Protein AF-A0A936C8A3-F1 (afdb_monomer)

Radius of gyration: 24.0 Å; Cα contacts (8 Å, |Δi|>4): 174; chains: 1; bounding box: 65×61×58 Å

Nearest PDB structures (foldseek):
  4fpw-assembly3_A  TM=4.255E-01  e=4.346E+00  Micromonospora echinospora
  7nwt-assembly1_CC  TM=2.726E-01  e=2.789E+00  Mengo virus

Sequence (140 aa):
MTRRTGFTFVEILVAMAVFSVLTAVAVPKYHAMRGKAYTAALKADLAELRIAEEGFWAENHFYTTDPTQLDWRATSDVRITITASDPFAGFDATALHVKLTGTQCTMSVGRVTAAGTPSGDISCGAATGLPPGAGAPITP

pLDDT: mean 81.55, std 15.05, range [36.31, 96.75]

Foldseek 3Di:
DDDDDDDDPVNVVVVVVVVVVVCVPPVVVVVVVVLVVVVVLQVVLVLQVVVQQVVVCVPPQFGDQDCVSTPGDRDPQKDKGKADPGRNQWIKMKIDGNVNAQKIKIATAGPDPQPVDPHPDIDIDGPPVRPPDPDDDDDD

Secondary structure (DSSP, 8-state):
-----PPPHHHHHHHHHHHHHHHHHHHHHHHHHHHHHHHHHHHHHHHHHHHHHHHHHHHHSS--S-GGGSS--PPTTEEEEEE-SSTTTEEEEEEEETTSTTEEEEEEEET--SS-SPTT-EEEEE-----S--------

Structure (mmCIF, N/CA/C/O backbone):
data_AF-A0A936C8A3-F1
#
_entry.id   AF-A0A936C8A3-F1
#
loop_
_atom_site.group_PDB
_atom_site.id
_atom_site.type_symbol
_atom_site.label_atom_id
_atom_site.label_alt_id
_atom_site.label_comp_id
_atom_site.label_asym_id
_atom_site.label_entity_id
_atom_site.label_seq_id
_atom_site.pdbx_PDB_ins_code
_atom_site.Cartn_x
_atom_site.Cartn_y
_atom_site.Cartn_z
_atom_site.occupancy
_atom_site.B_iso_or_equiv
_atom_site.auth_seq_id
_atom_site.auth_comp_id
_atom_site.auth_asym_id
_atom_site.auth_atom_id
_atom_site.pdbx_PDB_model_num
ATOM 1 N N . MET A 1 1 ? -41.451 -35.306 26.882 1.00 53.22 1 MET A N 1
ATOM 2 C CA . MET A 1 1 ? -41.513 -33.827 26.864 1.00 53.22 1 MET A CA 1
ATOM 3 C C . MET A 1 1 ? -40.184 -33.279 27.354 1.00 53.22 1 MET A C 1
ATOM 5 O O . MET A 1 1 ? -39.916 -33.309 28.547 1.00 53.22 1 MET A O 1
ATOM 9 N N . THR A 1 2 ? -39.312 -32.855 26.446 1.00 60.16 2 THR A N 1
ATOM 10 C CA . THR A 1 2 ? -38.034 -32.220 26.787 1.00 60.16 2 THR A CA 1
ATOM 11 C C . THR A 1 2 ? -38.299 -30.786 27.249 1.00 60.16 2 THR A C 1
ATOM 13 O O . THR A 1 2 ? -38.798 -29.961 26.484 1.00 60.16 2 THR A O 1
ATOM 16 N N . ARG A 1 3 ? -38.022 -30.487 28.526 1.00 63.47 3 ARG A N 1
ATOM 17 C CA . ARG A 1 3 ? -38.076 -29.116 29.053 1.00 63.47 3 ARG A CA 1
ATOM 18 C C . ARG A 1 3 ? -37.009 -28.288 28.337 1.00 63.47 3 ARG A C 1
ATOM 20 O O . ARG A 1 3 ? -35.827 -28.602 28.435 1.00 63.47 3 ARG A O 1
ATOM 27 N N . ARG A 1 4 ? -37.423 -27.239 27.625 1.00 69.94 4 ARG A N 1
ATOM 28 C CA . ARG A 1 4 ? -36.506 -26.209 27.126 1.00 69.94 4 ARG A CA 1
ATOM 29 C C . ARG A 1 4 ? -36.119 -25.324 28.307 1.00 69.94 4 ARG A C 1
ATOM 31 O O . ARG A 1 4 ? -36.959 -24.597 28.828 1.00 69.94 4 ARG A O 1
ATOM 38 N N . THR A 1 5 ? -34.876 -25.420 28.754 1.00 75.56 5 THR A N 1
ATOM 39 C CA . THR A 1 5 ? -34.282 -24.473 29.701 1.00 75.56 5 THR A CA 1
ATOM 40 C C . THR A 1 5 ? -33.949 -23.189 28.944 1.00 75.56 5 THR A C 1
ATOM 42 O O . THR A 1 5 ? -33.166 -23.218 27.997 1.00 75.56 5 THR A O 1
ATOM 45 N N . GLY A 1 6 ? -34.607 -22.087 29.304 1.00 76.38 6 GLY A N 1
ATOM 46 C CA . GLY A 1 6 ? -34.339 -20.761 28.745 1.00 76.38 6 GLY A CA 1
ATOM 47 C C . GLY A 1 6 ? -33.174 -20.075 29.459 1.00 76.38 6 GLY A C 1
ATOM 48 O O . GLY A 1 6 ? -32.965 -20.293 30.649 1.00 76.38 6 GLY A O 1
ATOM 49 N N . PHE A 1 7 ? -32.434 -19.252 28.720 1.00 79.75 7 PHE A N 1
ATOM 50 C CA . PHE A 1 7 ? -31.362 -18.400 29.239 1.00 79.75 7 PHE A CA 1
ATOM 51 C C . PHE A 1 7 ? -31.958 -17.275 30.097 1.00 79.75 7 PHE A C 1
ATOM 53 O O . PHE A 1 7 ? -32.992 -16.708 29.731 1.00 79.75 7 PHE A O 1
ATOM 60 N N . THR A 1 8 ? -31.341 -16.941 31.232 1.00 89.62 8 THR A N 1
ATOM 61 C CA . THR A 1 8 ? -31.858 -15.869 32.098 1.00 89.62 8 THR A CA 1
ATOM 62 C C . THR A 1 8 ? -31.420 -14.487 31.595 1.00 89.62 8 THR A C 1
ATOM 64 O O . THR A 1 8 ? -30.350 -14.333 31.006 1.00 89.62 8 THR A O 1
ATOM 67 N N . PHE A 1 9 ? -32.232 -13.447 31.834 1.00 88.38 9 PHE A N 1
ATOM 68 C CA . PHE A 1 9 ? -31.891 -12.069 31.437 1.00 88.38 9 PHE A CA 1
ATOM 69 C C . PHE A 1 9 ? -30.580 -11.580 32.065 1.00 88.38 9 PHE A C 1
ATOM 71 O O . PHE A 1 9 ? -29.811 -10.871 31.421 1.00 88.38 9 PHE A O 1
ATOM 78 N N . VAL A 1 10 ? -30.308 -11.987 33.306 1.00 92.69 10 VAL A N 1
ATOM 79 C CA . VAL A 1 10 ? -29.090 -11.610 34.040 1.00 92.69 10 VAL A CA 1
ATOM 80 C C . VAL A 1 10 ? -27.838 -12.183 33.371 1.00 92.69 10 VAL A C 1
ATOM 82 O O . VAL A 1 10 ? -26.794 -11.541 33.333 1.00 92.69 10 VAL A O 1
ATOM 85 N N . GLU A 1 11 ? -27.954 -13.366 32.783 1.00 91.50 11 GLU A N 1
ATOM 86 C CA . GLU A 1 11 ? -26.852 -14.084 32.144 1.00 91.50 11 GLU A CA 1
ATOM 87 C C . GLU A 1 11 ? -26.459 -13.435 30.813 1.00 91.50 11 GLU A C 1
ATOM 89 O O . GLU A 1 11 ? -25.274 -13.276 30.522 1.00 91.50 11 GLU A O 1
ATOM 94 N N . ILE A 1 12 ? -27.442 -12.934 30.059 1.00 92.75 12 ILE A N 1
ATOM 95 C CA . ILE A 1 12 ? -27.181 -12.093 28.883 1.00 92.75 12 ILE A CA 1
ATOM 96 C C . ILE A 1 12 ? -26.622 -10.722 29.293 1.00 92.75 12 ILE A C 1
ATOM 98 O O . ILE A 1 12 ? -25.721 -10.211 28.629 1.00 92.75 12 ILE A O 1
ATOM 102 N N . LEU A 1 13 ? -27.096 -10.141 30.401 1.00 92.69 13 LEU A N 1
ATOM 103 C CA . LEU A 1 13 ? -26.646 -8.829 30.881 1.00 92.69 13 LEU A CA 1
ATOM 104 C C . LEU A 1 13 ? -25.157 -8.836 31.250 1.00 92.69 13 LEU A C 1
ATOM 106 O O . LEU A 1 13 ? -24.402 -7.984 30.781 1.00 92.69 13 LEU A O 1
ATOM 110 N N . VAL A 1 14 ? -24.715 -9.815 32.044 1.00 94.44 14 VAL A N 1
ATOM 111 C CA . VAL A 1 14 ? -23.300 -9.929 32.431 1.00 94.44 14 VAL A CA 1
ATOM 112 C C . VAL A 1 14 ? -22.428 -10.272 31.220 1.00 94.44 14 VAL A C 1
ATOM 114 O O . VAL A 1 14 ? -21.351 -9.697 31.061 1.00 94.44 14 VAL A O 1
ATOM 117 N N . ALA A 1 15 ? -22.898 -11.138 30.316 1.00 95.06 15 ALA A N 1
ATOM 118 C CA . ALA A 1 15 ? -22.161 -11.468 29.098 1.00 95.06 15 ALA A CA 1
ATOM 119 C C . ALA A 1 15 ? -21.931 -10.237 28.201 1.00 95.06 15 ALA A C 1
ATOM 121 O O . ALA A 1 15 ? -20.812 -10.011 27.734 1.00 95.06 15 ALA A O 1
ATO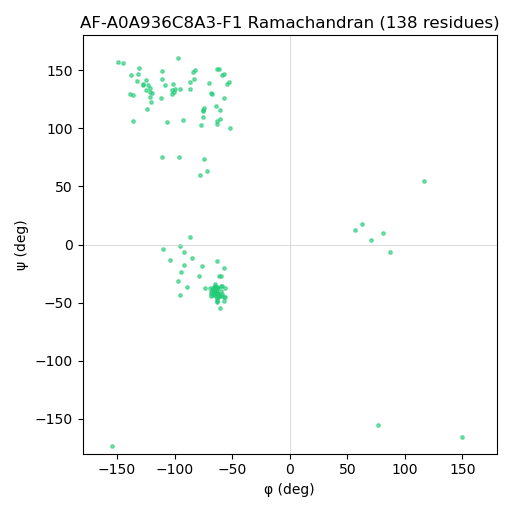M 122 N N . MET A 1 16 ? -22.959 -9.406 27.998 1.00 93.56 16 MET A N 1
ATOM 123 C CA . MET A 1 16 ? -22.839 -8.173 27.212 1.00 93.56 16 MET A CA 1
ATOM 124 C C . MET A 1 16 ? -21.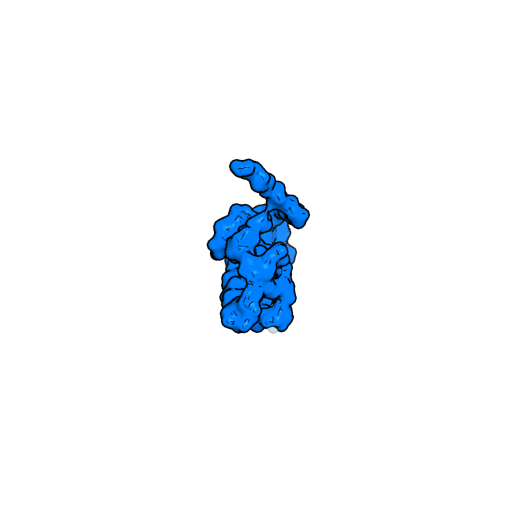935 -7.140 27.887 1.00 93.56 16 MET A C 1
ATOM 126 O O . MET A 1 16 ? -21.146 -6.487 27.200 1.00 93.56 16 MET A O 1
ATOM 130 N N . ALA A 1 17 ? -21.994 -7.030 29.219 1.00 95.31 17 ALA A N 1
ATOM 131 C CA . ALA A 1 17 ? -21.100 -6.160 29.976 1.00 95.31 17 ALA A CA 1
ATOM 132 C C . ALA A 1 17 ? -19.629 -6.510 29.701 1.00 95.31 17 ALA A C 1
ATOM 134 O O . ALA A 1 17 ? -18.848 -5.634 29.330 1.00 95.31 17 ALA A O 1
ATOM 135 N N . VAL A 1 18 ? -19.262 -7.794 29.769 1.00 96.19 18 VAL A N 1
ATOM 136 C CA . VAL A 1 18 ? -17.887 -8.241 29.487 1.00 96.19 18 VAL A CA 1
ATOM 137 C C . VAL A 1 18 ? -17.522 -8.075 28.004 1.00 96.19 18 VAL A C 1
ATOM 139 O O . VAL A 1 18 ? -16.447 -7.558 27.693 1.00 96.19 18 VAL A O 1
ATOM 142 N N . PHE A 1 19 ? -18.410 -8.446 27.073 1.00 96.44 19 PHE A N 1
ATOM 143 C CA . PHE A 1 19 ? -18.157 -8.317 25.631 1.00 96.44 19 PHE A CA 1
ATOM 144 C C . PHE A 1 19 ? -17.904 -6.862 25.205 1.00 96.44 19 PHE A C 1
ATOM 146 O O . PHE A 1 19 ? -17.052 -6.605 24.349 1.00 96.44 19 PHE A O 1
ATOM 153 N N . SER A 1 20 ? -18.593 -5.902 25.831 1.00 96.62 20 SER A N 1
ATOM 154 C CA . SER A 1 20 ? -18.424 -4.477 25.532 1.00 96.62 20 SER A CA 1
ATOM 155 C C . SER A 1 20 ? -17.008 -3.975 25.840 1.00 96.62 20 SER A C 1
ATOM 157 O O . SER A 1 20 ? -16.399 -3.297 25.011 1.00 96.62 20 SER A O 1
ATOM 159 N N . VAL A 1 21 ? -16.439 -4.384 26.979 1.00 96.31 21 VAL A N 1
ATOM 160 C CA . VAL A 1 21 ? -15.097 -3.969 27.410 1.00 96.31 21 VAL A CA 1
ATOM 161 C C . VAL A 1 21 ? -14.025 -4.572 26.502 1.00 96.31 21 VAL A C 1
ATOM 163 O O . VAL A 1 21 ? -13.092 -3.879 26.096 1.00 96.31 21 VAL A O 1
ATOM 166 N N . LEU A 1 22 ? -14.180 -5.844 26.118 1.00 96.06 22 LEU A N 1
ATOM 167 C CA . LEU A 1 22 ? -13.263 -6.506 25.186 1.00 96.06 22 LEU A CA 1
ATOM 168 C C . LEU A 1 22 ? -13.288 -5.842 23.805 1.00 96.06 22 LEU A C 1
ATOM 170 O O . LEU A 1 22 ? -12.238 -5.556 23.225 1.00 96.06 22 LEU A O 1
ATOM 174 N N . THR A 1 23 ? -14.487 -5.560 23.293 1.00 96.75 23 THR A N 1
ATOM 175 C CA . THR A 1 23 ? -14.667 -4.964 21.964 1.00 96.75 23 THR A CA 1
ATOM 176 C C . THR A 1 23 ? -14.090 -3.550 21.899 1.00 96.75 23 THR A C 1
ATOM 178 O O . THR A 1 23 ? -13.460 -3.201 20.898 1.00 96.75 23 THR A O 1
ATOM 181 N N . ALA A 1 24 ? -14.219 -2.768 22.977 1.00 95.50 24 ALA A N 1
ATOM 182 C CA . ALA A 1 24 ? -13.688 -1.408 23.057 1.00 95.50 24 ALA A CA 1
ATOM 183 C C . ALA A 1 24 ? -12.174 -1.333 22.780 1.00 95.50 24 ALA A C 1
ATOM 185 O O . ALA A 1 24 ? -11.716 -0.408 22.113 1.00 95.50 24 ALA A O 1
ATOM 186 N N . VAL A 1 25 ? -11.394 -2.322 23.231 1.00 94.06 25 VAL A N 1
ATOM 187 C CA . VAL A 1 25 ? -9.938 -2.371 22.994 1.00 94.06 25 VAL A CA 1
ATOM 188 C C . VAL A 1 25 ? -9.594 -3.106 21.694 1.00 94.06 25 VAL A C 1
ATOM 190 O O . VAL A 1 25 ? -8.657 -2.729 20.984 1.00 94.06 25 VAL A O 1
ATOM 193 N N . ALA A 1 26 ? -10.340 -4.159 21.358 1.00 93.81 26 ALA A N 1
ATOM 194 C CA . ALA A 1 26 ? -10.028 -5.019 20.221 1.00 93.81 26 ALA A CA 1
ATOM 195 C C . ALA A 1 26 ? -10.219 -4.320 18.864 1.00 93.81 26 ALA A C 1
ATOM 197 O O . ALA A 1 26 ? -9.367 -4.447 17.983 1.00 93.81 26 ALA A O 1
ATOM 198 N N . VAL A 1 27 ? -11.304 -3.558 18.699 1.00 92.56 27 VAL A N 1
ATOM 199 C CA . VAL A 1 27 ? -11.658 -2.901 17.429 1.00 92.56 27 VAL A CA 1
ATOM 200 C C . VAL A 1 27 ? -10.593 -1.902 16.953 1.00 92.56 27 VAL A C 1
ATOM 202 O O . VAL A 1 27 ? -10.087 -2.082 15.839 1.00 92.56 27 VAL A O 1
ATOM 205 N N . PRO A 1 28 ? -10.166 -0.892 17.741 1.00 91.06 28 PRO A N 1
ATOM 206 C CA . PRO A 1 28 ? -9.164 0.069 17.271 1.00 91.06 28 PRO A CA 1
ATOM 207 C C . PRO A 1 28 ? -7.824 -0.607 16.946 1.00 91.06 28 PRO A C 1
ATOM 209 O O . PRO A 1 28 ? -7.189 -0.282 15.939 1.00 91.06 28 PRO A O 1
ATOM 212 N N . LYS A 1 29 ? -7.421 -1.613 17.738 1.00 90.81 29 LYS A N 1
ATOM 213 C CA . LYS A 1 29 ? -6.203 -2.395 17.482 1.00 90.81 29 LYS A CA 1
ATOM 214 C C . LYS A 1 29 ? -6.294 -3.165 16.163 1.00 90.81 29 LYS A C 1
ATOM 216 O O . LYS A 1 29 ? -5.333 -3.178 15.395 1.00 90.81 29 LYS A O 1
ATOM 221 N N . TYR A 1 30 ? -7.439 -3.783 15.880 1.00 90.69 30 TYR A N 1
ATOM 222 C CA . TYR A 1 30 ? -7.671 -4.509 14.634 1.00 90.69 30 TYR A CA 1
ATOM 223 C C . TYR A 1 30 ? -7.595 -3.590 13.406 1.00 90.69 30 TYR A C 1
ATOM 225 O O . TYR A 1 30 ? -6.931 -3.938 12.428 1.00 90.69 30 TYR A O 1
ATOM 233 N N . HIS A 1 31 ? -8.180 -2.389 13.468 1.00 88.44 31 HIS A N 1
ATOM 234 C CA . HIS A 1 31 ? -8.086 -1.413 12.377 1.00 88.44 31 HIS A CA 1
ATOM 235 C C . HIS A 1 31 ? -6.641 -0.979 12.096 1.00 88.44 31 HIS A C 1
ATOM 237 O O . HIS A 1 31 ? -6.219 -0.979 10.938 1.00 88.44 31 HIS A O 1
ATOM 243 N N . ALA A 1 32 ? -5.854 -0.688 13.136 1.00 87.38 32 ALA A N 1
ATOM 244 C CA . ALA A 1 32 ? -4.449 -0.318 12.975 1.00 87.38 32 ALA A CA 1
ATOM 245 C C . ALA A 1 32 ? -3.599 -1.462 12.388 1.00 87.38 32 ALA A C 1
ATOM 247 O O . ALA A 1 32 ? -2.752 -1.225 11.526 1.00 87.38 32 ALA A O 1
ATOM 248 N N . MET A 1 33 ? -3.834 -2.710 12.816 1.00 90.19 33 MET A N 1
ATOM 249 C CA . MET A 1 33 ? -3.135 -3.879 12.263 1.00 90.19 33 MET A CA 1
ATOM 250 C C . MET A 1 33 ? -3.463 -4.093 10.784 1.00 90.19 33 MET A C 1
ATOM 252 O O . MET A 1 33 ? -2.554 -4.335 9.993 1.00 90.19 33 MET A O 1
ATOM 256 N N . ARG A 1 34 ? -4.733 -3.938 10.383 1.00 90.12 34 ARG A N 1
ATOM 257 C CA . ARG A 1 34 ? -5.117 -4.021 8.965 1.00 90.12 34 ARG A CA 1
ATOM 258 C C . ARG A 1 34 ? -4.478 -2.927 8.124 1.00 90.12 34 ARG A C 1
ATOM 260 O O . ARG A 1 34 ? -4.003 -3.225 7.037 1.00 90.12 34 ARG A O 1
ATOM 267 N N . GLY A 1 35 ? -4.419 -1.695 8.631 1.00 88.94 35 GLY A N 1
ATOM 268 C CA . GLY A 1 35 ? -3.742 -0.598 7.938 1.00 88.94 35 GLY A CA 1
ATOM 269 C C . GLY A 1 35 ? -2.278 -0.924 7.631 1.00 88.94 35 GLY A C 1
ATOM 270 O O . GLY A 1 35 ? -1.840 -0.768 6.496 1.00 88.94 35 GLY A O 1
ATOM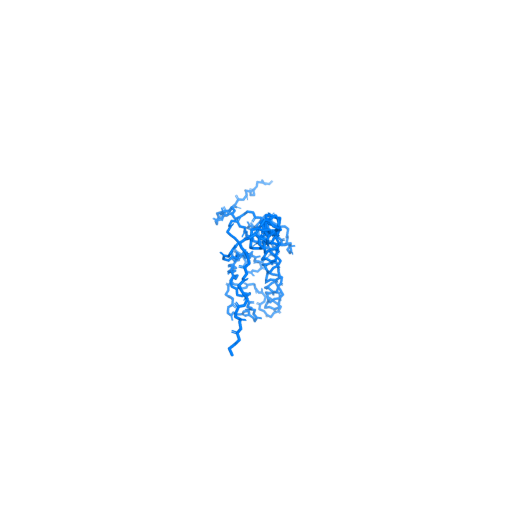 271 N N . LYS A 1 36 ? -1.551 -1.472 8.615 1.00 88.62 36 LYS A N 1
ATOM 272 C CA . LYS A 1 36 ? -0.159 -1.925 8.441 1.00 88.62 36 LYS A CA 1
ATOM 273 C C . LYS A 1 36 ? -0.024 -3.107 7.476 1.00 88.62 36 LYS A C 1
ATOM 275 O O . LYS A 1 36 ? 0.949 -3.177 6.737 1.00 88.62 36 LYS A O 1
ATOM 280 N N . ALA A 1 37 ? -0.982 -4.032 7.477 1.00 90.06 37 ALA A N 1
ATOM 281 C CA . ALA A 1 37 ? -0.988 -5.145 6.530 1.00 90.06 37 ALA A CA 1
ATOM 282 C C . ALA A 1 37 ? -1.177 -4.652 5.087 1.00 90.06 37 ALA A C 1
ATOM 284 O O . ALA A 1 37 ? -0.486 -5.118 4.188 1.00 90.06 37 ALA A O 1
ATOM 285 N N . TYR A 1 38 ? -2.051 -3.664 4.870 1.00 90.69 38 TYR A N 1
ATOM 286 C CA . TYR A 1 38 ? -2.230 -3.061 3.550 1.00 90.69 38 TYR A CA 1
ATOM 287 C C . TYR A 1 38 ? -0.982 -2.312 3.084 1.00 90.69 38 TYR A C 1
ATOM 289 O O . TYR A 1 38 ? -0.583 -2.482 1.939 1.00 90.69 38 TYR A O 1
ATOM 297 N N . THR A 1 39 ? -0.322 -1.531 3.947 1.00 89.69 39 THR A N 1
ATOM 298 C CA . THR A 1 39 ? 0.934 -0.870 3.552 1.00 89.69 39 THR A CA 1
ATOM 299 C C . THR A 1 39 ? 2.049 -1.870 3.266 1.00 89.69 39 THR A C 1
ATOM 301 O O . THR A 1 39 ? 2.829 -1.650 2.346 1.00 89.69 39 THR A O 1
ATOM 304 N N . ALA A 1 40 ? 2.116 -2.984 3.999 1.00 90.31 40 ALA A N 1
ATOM 305 C CA . ALA A 1 40 ? 3.053 -4.064 3.702 1.00 90.31 40 ALA A CA 1
ATOM 306 C C . ALA A 1 40 ? 2.770 -4.717 2.339 1.00 90.31 40 ALA A C 1
ATOM 308 O O . ALA A 1 40 ? 3.711 -4.939 1.584 1.00 90.31 40 ALA A O 1
ATOM 309 N N . ALA A 1 41 ? 1.498 -4.952 1.999 1.00 90.88 41 ALA A N 1
ATOM 310 C CA . ALA A 1 41 ? 1.108 -5.471 0.686 1.00 90.88 41 ALA A CA 1
ATOM 311 C C . ALA A 1 41 ? 1.507 -4.512 -0.448 1.00 90.88 41 ALA A C 1
ATOM 313 O O . ALA A 1 41 ? 2.108 -4.943 -1.422 1.00 90.88 41 ALA A O 1
ATOM 314 N N . LEU A 1 42 ? 1.278 -3.202 -0.281 1.00 90.31 42 LEU A N 1
A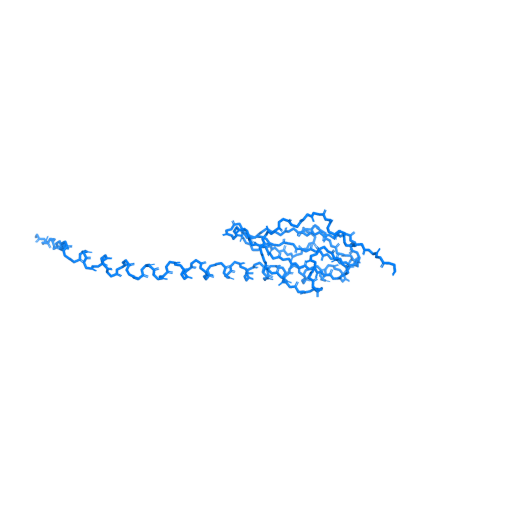TOM 315 C CA . LEU A 1 42 ? 1.715 -2.195 -1.256 1.00 90.31 42 LEU A CA 1
ATOM 316 C C . LEU A 1 42 ? 3.234 -2.210 -1.467 1.00 90.31 42 LEU A C 1
ATOM 318 O O . LEU A 1 42 ? 3.700 -2.120 -2.597 1.00 90.31 42 LEU A O 1
ATOM 322 N N . LYS A 1 43 ? 4.012 -2.327 -0.384 1.00 90.50 43 LYS A N 1
ATOM 323 C CA . LYS A 1 43 ? 5.476 -2.416 -0.475 1.00 90.50 43 LYS A CA 1
ATOM 324 C C . LYS A 1 43 ? 5.936 -3.691 -1.176 1.00 90.50 43 LYS A C 1
ATOM 326 O O . LYS A 1 43 ? 6.877 -3.625 -1.956 1.00 90.50 43 LYS A O 1
ATOM 331 N N . ALA A 1 44 ? 5.295 -4.822 -0.889 1.00 91.94 44 ALA A N 1
ATOM 332 C CA . ALA A 1 44 ? 5.608 -6.089 -1.537 1.00 91.94 44 ALA A CA 1
ATOM 333 C C . ALA A 1 44 ? 5.319 -6.018 -3.042 1.00 91.94 44 ALA A C 1
ATOM 335 O O . ALA A 1 44 ? 6.205 -6.303 -3.836 1.00 91.94 44 ALA A O 1
ATOM 336 N N . ASP A 1 45 ? 4.140 -5.528 -3.432 1.00 92.25 45 ASP A N 1
ATOM 337 C CA . ASP A 1 45 ? 3.765 -5.397 -4.843 1.00 92.25 45 ASP A CA 1
ATOM 338 C C . ASP A 1 45 ? 4.727 -4.475 -5.616 1.00 92.25 45 ASP A C 1
ATOM 340 O O . ASP A 1 45 ? 5.102 -4.789 -6.743 1.00 92.25 45 ASP A O 1
ATOM 344 N N . LEU A 1 46 ? 5.161 -3.364 -5.007 1.00 90.44 46 LEU A N 1
ATOM 345 C CA . LEU A 1 46 ? 6.159 -2.458 -5.588 1.00 90.44 46 LEU A CA 1
ATOM 346 C C . LEU A 1 46 ? 7.552 -3.103 -5.702 1.00 90.44 46 LEU A C 1
ATOM 348 O O . LEU A 1 46 ? 8.252 -2.887 -6.689 1.00 90.44 46 LEU A O 1
ATOM 352 N N . ALA A 1 47 ? 7.963 -3.911 -4.722 1.00 91.06 47 ALA A N 1
ATOM 353 C CA . ALA A 1 47 ? 9.228 -4.640 -4.792 1.00 91.06 47 ALA A CA 1
ATOM 354 C C . ALA A 1 47 ? 9.218 -5.692 -5.913 1.00 91.06 47 ALA A C 1
ATOM 356 O O . ALA A 1 47 ? 10.187 -5.794 -6.660 1.00 91.06 47 ALA A O 1
ATOM 357 N N . GLU A 1 48 ? 8.114 -6.421 -6.075 1.00 92.69 48 GLU A N 1
ATOM 358 C CA . GLU A 1 48 ? 7.941 -7.372 -7.178 1.00 92.69 48 GLU A CA 1
ATOM 359 C C . GLU A 1 48 ? 7.897 -6.658 -8.536 1.00 92.69 48 GLU A C 1
ATOM 361 O O . GLU A 1 48 ? 8.524 -7.110 -9.492 1.00 92.69 48 GLU A O 1
ATOM 366 N N . LEU A 1 49 ? 7.227 -5.500 -8.616 1.00 91.62 49 LEU A N 1
ATOM 367 C CA . LEU A 1 49 ? 7.223 -4.682 -9.830 1.00 91.62 49 LEU A CA 1
ATOM 368 C C . LEU A 1 49 ? 8.648 -4.275 -10.215 1.00 91.62 49 LEU A C 1
ATOM 370 O O . LEU A 1 49 ? 9.021 -4.364 -11.379 1.00 91.62 49 LEU A O 1
ATOM 374 N N . ARG A 1 50 ? 9.456 -3.854 -9.237 1.00 89.62 50 ARG A N 1
ATOM 375 C CA . ARG A 1 50 ? 10.859 -3.503 -9.467 1.00 89.62 50 ARG A CA 1
ATOM 376 C C . ARG A 1 50 ? 11.642 -4.658 -10.081 1.00 89.62 50 ARG A C 1
ATOM 378 O O . ARG A 1 50 ? 12.397 -4.430 -11.017 1.00 89.62 50 ARG A O 1
ATOM 385 N N . ILE A 1 51 ? 11.471 -5.869 -9.558 1.00 92.19 51 ILE A N 1
ATOM 386 C CA . ILE A 1 51 ? 12.157 -7.058 -10.074 1.00 92.19 51 ILE A CA 1
ATOM 387 C C . ILE A 1 51 ? 11.723 -7.334 -11.519 1.00 92.19 51 ILE A C 1
ATOM 389 O O . ILE A 1 51 ? 12.570 -7.612 -12.367 1.00 92.19 51 ILE A O 1
ATOM 393 N N . ALA A 1 52 ? 10.428 -7.212 -11.815 1.00 92.19 52 ALA A N 1
ATOM 394 C CA . ALA A 1 52 ? 9.910 -7.393 -13.168 1.00 92.19 52 ALA A CA 1
ATOM 395 C C . ALA A 1 52 ? 10.459 -6.341 -14.150 1.00 92.19 52 ALA A C 1
ATOM 397 O O . ALA A 1 52 ? 10.875 -6.691 -15.251 1.00 92.19 52 ALA A O 1
ATOM 398 N N . GLU A 1 53 ? 10.519 -5.073 -13.738 1.00 90.69 53 GLU A N 1
ATOM 399 C CA . GLU A 1 53 ? 11.084 -3.970 -14.527 1.00 90.69 53 GLU A CA 1
ATOM 400 C C . GLU A 1 53 ? 12.590 -4.133 -14.758 1.00 90.69 53 GLU A C 1
ATOM 402 O O . GLU A 1 53 ? 13.069 -3.954 -15.874 1.00 90.69 53 GLU A O 1
ATOM 407 N N . GLU A 1 54 ? 13.351 -4.527 -13.733 1.00 90.25 54 GLU A N 1
ATOM 408 C CA . GLU A 1 54 ? 14.784 -4.818 -13.872 1.00 90.25 54 GLU A CA 1
ATOM 409 C C . GLU A 1 54 ? 15.024 -6.014 -14.814 1.00 90.25 54 GLU A C 1
ATOM 411 O O . GLU A 1 54 ? 15.953 -5.983 -15.625 1.00 90.25 54 GLU A O 1
ATOM 416 N N . GLY A 1 55 ? 14.160 -7.036 -14.768 1.00 91.56 55 GLY A N 1
ATOM 417 C CA . GLY A 1 55 ? 14.175 -8.155 -15.713 1.00 91.56 55 GLY A CA 1
ATOM 418 C C . GLY A 1 55 ? 13.888 -7.716 -17.151 1.00 91.56 55 GLY A C 1
ATOM 419 O O . GLY A 1 55 ? 14.639 -8.056 -18.063 1.00 91.56 55 GLY A O 1
ATOM 420 N N . PHE A 1 56 ? 12.856 -6.894 -17.355 1.00 91.75 56 PHE A N 1
ATOM 421 C CA . PHE A 1 56 ? 12.512 -6.355 -18.671 1.00 91.75 56 PHE A CA 1
ATOM 422 C C . PHE A 1 56 ? 13.623 -5.458 -19.236 1.00 91.75 56 PHE A C 1
ATOM 424 O O . PHE A 1 56 ? 13.958 -5.550 -20.423 1.00 91.75 56 PHE A O 1
ATOM 431 N N . TRP A 1 57 ? 14.234 -4.626 -18.388 1.00 91.25 57 TRP A N 1
ATOM 432 C CA . TRP A 1 57 ? 15.340 -3.753 -18.770 1.00 91.25 57 TRP A CA 1
ATOM 433 C C . TRP A 1 57 ? 16.576 -4.546 -19.213 1.00 91.25 57 TRP A C 1
ATOM 435 O O . TRP A 1 57 ? 17.240 -4.142 -20.166 1.00 91.25 57 TRP A O 1
ATOM 445 N N . ALA A 1 58 ? 16.865 -5.694 -18.587 1.00 91.56 58 ALA A N 1
ATOM 446 C CA . ALA A 1 58 ? 17.991 -6.548 -18.973 1.00 91.56 58 ALA A CA 1
ATOM 447 C C . ALA A 1 58 ? 17.887 -7.075 -20.418 1.00 91.56 58 ALA A C 1
ATOM 449 O O . ALA A 1 58 ? 18.907 -7.341 -21.055 1.00 91.56 58 ALA A O 1
ATOM 450 N N . GLU A 1 59 ? 16.670 -7.199 -20.947 1.00 92.88 59 GLU A N 1
ATOM 451 C CA . GLU A 1 59 ? 16.416 -7.667 -22.310 1.00 92.88 59 GLU A CA 1
ATOM 452 C C . GLU A 1 59 ? 16.255 -6.501 -23.298 1.00 92.88 59 GLU A C 1
ATOM 454 O O . GLU A 1 59 ? 16.830 -6.508 -24.389 1.00 92.88 59 GLU A O 1
ATOM 459 N N . ASN A 1 60 ? 15.507 -5.466 -22.910 1.00 90.94 60 ASN A N 1
ATOM 460 C CA . ASN A 1 60 ? 15.037 -4.419 -23.820 1.00 90.94 60 ASN A CA 1
ATOM 461 C C . ASN A 1 60 ? 15.808 -3.097 -23.697 1.00 90.94 60 ASN A C 1
ATOM 463 O O . ASN A 1 60 ? 15.724 -2.261 -24.593 1.00 90.94 60 ASN A O 1
ATOM 467 N N . HIS A 1 61 ? 16.605 -2.923 -22.638 1.00 89.62 61 HIS A N 1
ATOM 468 C CA . HIS A 1 61 ? 17.403 -1.726 -22.339 1.00 89.62 61 HIS A CA 1
ATOM 469 C C . HIS A 1 61 ? 16.586 -0.442 -22.093 1.00 89.62 61 HIS A C 1
ATOM 471 O O . HIS A 1 61 ? 17.140 0.657 -22.128 1.00 89.62 61 HIS A O 1
ATOM 477 N N . PHE A 1 62 ? 15.287 -0.560 -21.815 1.00 88.69 62 PHE A N 1
ATOM 478 C CA . PHE A 1 62 ? 14.421 0.533 -21.367 1.00 88.69 62 PHE A CA 1
ATOM 479 C C . PHE A 1 62 ? 13.385 0.011 -20.363 1.00 88.69 62 PHE A C 1
ATOM 481 O O . PHE A 1 62 ? 13.073 -1.177 -20.361 1.00 88.69 62 PHE A O 1
ATOM 488 N N . TYR A 1 63 ? 12.871 0.896 -19.514 1.00 88.25 63 TYR A N 1
ATOM 489 C CA . TYR A 1 63 ? 11.763 0.643 -18.594 1.00 88.25 63 TYR A CA 1
ATOM 490 C C . TYR A 1 63 ? 10.434 0.895 -19.292 1.00 88.25 63 TYR A C 1
ATOM 492 O O . TYR A 1 63 ? 10.297 1.865 -20.047 1.00 88.25 63 TYR A O 1
ATOM 500 N N . THR A 1 64 ? 9.451 0.039 -19.041 1.00 88.44 64 THR A N 1
ATOM 501 C CA . THR A 1 64 ? 8.124 0.192 -19.639 1.00 88.44 64 THR A CA 1
ATOM 502 C C . THR A 1 64 ? 7.170 0.900 -18.678 1.00 88.44 64 THR A C 1
ATOM 504 O O . THR A 1 64 ? 7.407 1.023 -17.485 1.00 88.44 64 THR A O 1
ATOM 507 N N . THR A 1 65 ? 6.088 1.451 -19.215 1.00 87.50 65 THR A N 1
ATOM 508 C CA . THR A 1 65 ? 4.947 1.925 -18.418 1.00 87.50 65 THR A CA 1
ATOM 509 C C . THR A 1 65 ? 3.719 1.047 -18.625 1.00 87.50 65 THR A C 1
ATOM 511 O O . THR A 1 65 ? 2.696 1.259 -17.972 1.00 87.50 65 THR A O 1
ATOM 514 N N . ASP A 1 66 ? 3.813 0.062 -19.524 1.00 86.69 66 ASP A N 1
ATOM 515 C CA . ASP A 1 66 ? 2.744 -0.874 -19.820 1.00 86.69 66 ASP A CA 1
ATOM 516 C C . ASP A 1 66 ? 2.894 -2.137 -18.954 1.00 86.69 66 ASP A C 1
ATOM 518 O O . ASP A 1 66 ? 3.751 -2.981 -19.234 1.00 86.69 66 ASP A O 1
ATOM 522 N N . PRO A 1 67 ? 2.036 -2.322 -17.932 1.00 82.50 67 PRO A N 1
ATOM 523 C CA . PRO A 1 67 ? 2.092 -3.486 -17.055 1.00 82.50 67 PRO A CA 1
ATOM 524 C C . PRO A 1 67 ? 1.834 -4.811 -17.785 1.00 82.50 67 PRO A C 1
ATOM 526 O O . PRO A 1 67 ? 2.103 -5.861 -17.218 1.00 82.50 67 PRO A O 1
ATOM 529 N N . THR A 1 68 ? 1.308 -4.806 -19.017 1.00 86.25 68 THR A N 1
ATOM 530 C CA . THR A 1 68 ? 1.084 -6.043 -19.787 1.00 86.25 68 THR A CA 1
ATOM 531 C C . THR A 1 68 ? 2.363 -6.632 -20.376 1.00 86.25 68 THR A C 1
ATOM 533 O O . THR A 1 68 ? 2.381 -7.810 -20.728 1.00 86.25 68 THR A O 1
ATOM 536 N N . GLN A 1 69 ? 3.42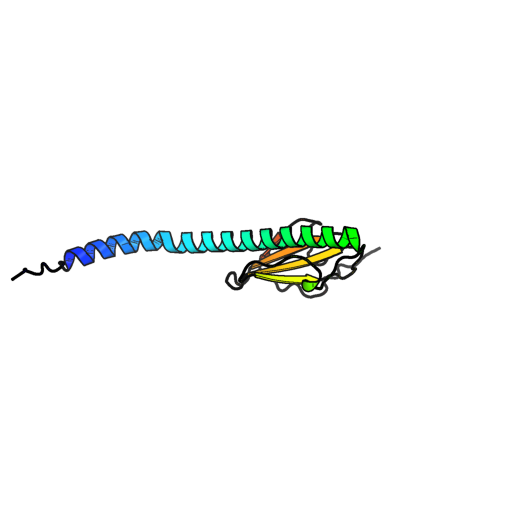8 -5.832 -20.472 1.00 87.12 69 GLN A N 1
ATOM 537 C CA . GLN A 1 69 ? 4.743 -6.280 -20.934 1.00 87.12 69 GLN A CA 1
ATOM 538 C C . GLN A 1 69 ? 5.586 -6.890 -19.808 1.00 87.12 69 GLN A C 1
ATOM 540 O O . GLN A 1 69 ? 6.616 -7.506 -20.073 1.00 87.12 69 GLN A O 1
ATOM 545 N N . LEU A 1 70 ? 5.142 -6.726 -18.564 1.00 86.62 70 LEU A N 1
ATOM 546 C CA . LEU A 1 70 ? 5.779 -7.262 -17.373 1.00 86.62 70 LEU A CA 1
ATOM 547 C C . LEU A 1 70 ? 5.044 -8.538 -16.955 1.00 86.62 70 LEU A C 1
ATOM 549 O O . LEU A 1 70 ? 3.816 -8.547 -16.864 1.00 86.62 70 LEU A O 1
ATOM 553 N N . ASP A 1 71 ? 5.778 -9.611 -16.646 1.00 86.00 71 ASP A N 1
ATOM 554 C CA . ASP A 1 71 ? 5.195 -10.811 -16.024 1.00 86.00 71 ASP A CA 1
ATOM 555 C C . ASP A 1 71 ? 4.964 -10.575 -14.523 1.00 86.00 71 ASP A C 1
ATOM 557 O O . ASP A 1 71 ? 5.547 -11.209 -13.646 1.00 86.00 71 ASP A O 1
ATOM 561 N N . TRP A 1 72 ? 4.150 -9.566 -14.224 1.00 87.81 72 TRP A N 1
ATOM 562 C CA . TRP A 1 72 ? 3.873 -9.102 -12.877 1.00 87.81 72 TRP A CA 1
ATOM 563 C C . TRP A 1 72 ? 2.388 -8.793 -12.707 1.00 87.81 72 TRP A C 1
ATOM 565 O O . TRP A 1 72 ? 1.698 -8.337 -13.622 1.00 87.81 72 TRP A O 1
ATOM 575 N N . ARG A 1 73 ? 1.870 -9.048 -11.503 1.00 86.00 73 ARG A N 1
ATOM 576 C CA . ARG A 1 73 ? 0.479 -8.767 -11.148 1.00 86.00 73 ARG A CA 1
ATOM 577 C C . ARG A 1 73 ? 0.393 -8.181 -9.751 1.00 86.00 73 ARG A C 1
ATOM 579 O O . ARG A 1 73 ? 0.886 -8.776 -8.798 1.00 86.00 73 ARG A O 1
ATOM 586 N N . ALA A 1 74 ? -0.316 -7.064 -9.636 1.00 85.81 74 ALA A N 1
ATOM 587 C CA . ALA A 1 74 ? -0.666 -6.488 -8.346 1.00 85.81 74 ALA A CA 1
ATOM 588 C C . ALA A 1 74 ? -1.576 -7.425 -7.537 1.00 85.81 74 ALA A C 1
ATOM 590 O O . ALA A 1 74 ? -2.409 -8.155 -8.093 1.00 85.81 74 ALA A O 1
ATOM 591 N N . THR A 1 75 ? -1.476 -7.335 -6.212 1.00 88.06 75 THR A N 1
ATOM 592 C CA . THR A 1 75 ? -2.414 -7.981 -5.296 1.00 88.06 75 THR A CA 1
ATOM 593 C C . THR A 1 75 ? -3.835 -7.440 -5.516 1.00 88.06 75 THR A C 1
ATOM 595 O O . THR A 1 75 ? -4.048 -6.292 -5.914 1.00 88.06 75 THR A O 1
ATOM 598 N N . SER A 1 76 ? -4.858 -8.261 -5.246 1.00 86.69 76 SER A N 1
ATOM 599 C CA . SER A 1 76 ? -6.256 -7.808 -5.280 1.00 86.69 76 SER A CA 1
ATOM 600 C C . SER A 1 76 ? -6.439 -6.558 -4.415 1.00 86.69 76 SER A C 1
ATOM 602 O O . SER A 1 76 ? -5.910 -6.518 -3.308 1.00 86.69 76 SER A O 1
ATOM 604 N N . ASP A 1 77 ? -7.232 -5.588 -4.875 1.00 87.62 77 ASP A N 1
ATOM 605 C CA . ASP A 1 77 ? -7.477 -4.305 -4.192 1.00 87.62 77 ASP A CA 1
ATOM 606 C C . ASP A 1 77 ? -6.291 -3.314 -4.172 1.00 87.62 77 ASP A C 1
ATOM 608 O O . ASP A 1 77 ? -6.425 -2.220 -3.608 1.00 87.62 77 ASP A O 1
ATOM 612 N N . VAL A 1 78 ? -5.173 -3.638 -4.828 1.00 88.81 78 VAL A N 1
ATOM 613 C CA . VAL A 1 78 ? -4.046 -2.726 -5.054 1.00 88.81 78 VAL A CA 1
ATOM 614 C C . VAL A 1 78 ? -4.102 -2.166 -6.477 1.00 88.81 78 VAL A C 1
ATOM 616 O O . VAL A 1 78 ? -4.290 -2.887 -7.453 1.00 88.81 78 VAL A O 1
ATOM 619 N N . ARG A 1 79 ? -3.967 -0.846 -6.598 1.00 87.75 79 ARG A N 1
ATOM 620 C CA . ARG A 1 79 ? -3.849 -0.125 -7.868 1.00 87.75 79 ARG A CA 1
ATOM 621 C C . ARG A 1 79 ? -2.451 0.443 -7.969 1.00 87.75 79 ARG A C 1
ATOM 623 O O . ARG A 1 79 ? -2.032 1.162 -7.062 1.00 87.75 79 ARG A O 1
ATOM 630 N N . ILE A 1 80 ? -1.769 0.140 -9.065 1.00 88.69 80 ILE A N 1
ATOM 631 C CA . ILE A 1 80 ? -0.417 0.623 -9.322 1.00 88.69 80 ILE A CA 1
ATOM 632 C C . ILE A 1 80 ? -0.406 1.420 -10.616 1.00 88.69 80 ILE A C 1
ATOM 634 O O . ILE A 1 80 ? -1.005 1.010 -11.608 1.00 88.69 80 ILE A O 1
ATOM 638 N N . THR A 1 81 ? 0.260 2.568 -10.572 1.00 87.81 81 THR A N 1
ATOM 639 C CA . THR A 1 81 ? 0.480 3.439 -11.723 1.00 87.81 81 THR A CA 1
ATOM 640 C C . THR A 1 81 ? 1.977 3.584 -11.921 1.00 87.81 81 THR A C 1
ATOM 642 O O . THR A 1 81 ? 2.665 4.027 -10.999 1.00 87.81 81 THR A O 1
ATOM 645 N N . ILE A 1 82 ? 2.452 3.222 -13.110 1.00 87.88 82 ILE A N 1
ATOM 646 C CA . ILE A 1 82 ? 3.853 3.322 -13.521 1.00 87.88 82 ILE A CA 1
ATOM 647 C C . ILE A 1 82 ? 3.990 4.551 -14.415 1.00 87.88 82 ILE A C 1
ATOM 649 O O . ILE A 1 82 ? 3.180 4.773 -15.315 1.00 87.88 82 ILE A O 1
ATOM 653 N N . THR A 1 83 ? 5.003 5.365 -14.161 1.00 84.19 83 THR A N 1
ATOM 654 C CA . THR A 1 83 ? 5.318 6.556 -14.944 1.00 84.19 83 THR A CA 1
ATOM 655 C C . THR A 1 83 ? 6.816 6.621 -15.176 1.00 84.19 83 THR A C 1
ATOM 657 O O . THR A 1 83 ? 7.583 6.579 -14.225 1.00 84.19 83 THR A O 1
ATOM 660 N N . ALA A 1 84 ? 7.246 6.786 -16.421 1.00 80.31 84 ALA A N 1
ATOM 661 C CA . ALA A 1 84 ? 8.645 7.011 -16.763 1.00 80.31 84 ALA A CA 1
ATOM 662 C C . ALA A 1 84 ? 8.739 8.309 -17.570 1.00 80.31 84 ALA A C 1
ATOM 664 O O . ALA A 1 84 ? 8.151 8.405 -18.647 1.00 80.31 84 ALA A O 1
ATOM 665 N N . SER A 1 85 ? 9.427 9.329 -17.043 1.00 74.25 85 SER A N 1
ATOM 666 C CA . SER A 1 85 ? 9.686 10.558 -17.812 1.00 74.25 85 SER A CA 1
ATOM 667 C C . SER A 1 85 ? 10.843 10.386 -18.801 1.00 74.25 85 SER A C 1
ATOM 669 O O . SER A 1 85 ? 10.843 11.025 -19.850 1.00 74.25 85 SER A O 1
ATOM 671 N N . ASP A 1 86 ? 11.779 9.485 -18.497 1.00 78.56 86 ASP A N 1
ATOM 672 C CA . ASP A 1 86 ? 12.815 8.995 -19.403 1.00 78.56 86 ASP A CA 1
ATOM 673 C C . ASP A 1 86 ? 12.924 7.463 -19.253 1.00 78.56 86 ASP A C 1
ATOM 675 O O . ASP A 1 86 ? 13.465 6.992 -18.247 1.00 78.56 86 ASP A O 1
ATOM 679 N N . PRO A 1 87 ? 12.437 6.683 -20.242 1.00 81.38 87 PRO A N 1
ATOM 680 C CA . PRO A 1 87 ? 12.459 5.218 -20.220 1.00 81.38 87 PRO A CA 1
ATOM 681 C C . PRO A 1 87 ? 13.852 4.600 -20.059 1.00 81.38 87 PRO A C 1
ATOM 683 O O . PRO A 1 87 ? 13.964 3.444 -19.670 1.00 81.38 87 PRO A O 1
ATOM 686 N N . PHE A 1 88 ? 14.927 5.330 -20.353 1.00 83.50 88 PHE A N 1
ATOM 687 C CA . PHE A 1 88 ? 16.294 4.818 -20.226 1.00 83.50 88 PHE A CA 1
ATOM 688 C C . PHE A 1 88 ? 16.924 5.171 -18.880 1.00 83.50 88 PHE A C 1
ATOM 690 O O . PHE A 1 88 ? 17.844 4.490 -18.424 1.00 83.50 88 PHE A O 1
ATOM 697 N N . ALA A 1 89 ? 16.440 6.233 -18.235 1.00 82.56 89 ALA A N 1
ATOM 698 C CA . ALA A 1 89 ? 16.989 6.721 -16.978 1.00 82.56 89 ALA A CA 1
ATOM 699 C C . ALA A 1 89 ? 16.308 6.125 -15.743 1.00 82.56 89 ALA A C 1
ATOM 701 O O . ALA A 1 89 ? 16.891 6.220 -14.658 1.00 82.56 89 ALA A O 1
ATOM 702 N N . GLY A 1 90 ? 15.109 5.546 -15.880 1.00 86.19 90 GLY A N 1
ATOM 703 C CA . GLY A 1 90 ? 14.383 4.927 -14.773 1.00 86.19 90 GLY A CA 1
ATOM 704 C C . GLY A 1 90 ? 12.862 4.993 -14.891 1.00 86.19 90 GLY A C 1
ATOM 705 O O . GLY A 1 90 ? 12.313 5.340 -15.934 1.00 86.19 90 GLY A O 1
ATOM 706 N N . PHE A 1 91 ? 12.183 4.706 -13.783 1.00 86.50 91 PHE A N 1
ATOM 707 C CA . PHE A 1 91 ? 10.732 4.822 -13.664 1.00 86.50 91 PHE A CA 1
ATOM 708 C C . PHE A 1 91 ? 10.324 5.175 -12.231 1.00 86.50 91 PHE A C 1
ATOM 710 O O . PHE A 1 91 ? 11.035 4.892 -11.266 1.00 86.50 91 PHE A O 1
ATOM 717 N N . ASP A 1 92 ? 9.144 5.763 -12.103 1.00 87.00 92 ASP A N 1
ATOM 718 C CA . ASP A 1 92 ? 8.430 5.951 -10.852 1.00 87.00 92 ASP A CA 1
ATOM 719 C C . ASP A 1 92 ? 7.195 5.053 -10.842 1.00 87.00 92 ASP A C 1
ATOM 721 O O . ASP A 1 92 ? 6.505 4.900 -11.851 1.00 87.00 92 ASP A O 1
ATOM 725 N N . ALA A 1 93 ? 6.873 4.493 -9.684 1.00 87.56 93 ALA A N 1
ATOM 726 C CA . ALA A 1 93 ? 5.634 3.764 -9.491 1.00 87.56 93 ALA A CA 1
ATOM 727 C C . ALA A 1 93 ? 4.939 4.207 -8.208 1.00 87.56 93 ALA A C 1
ATOM 729 O O . ALA A 1 93 ? 5.560 4.447 -7.168 1.00 87.56 93 ALA A O 1
ATOM 730 N N . THR A 1 94 ? 3.618 4.307 -8.287 1.00 88.06 94 THR A N 1
ATOM 731 C CA . THR A 1 94 ? 2.758 4.663 -7.159 1.00 88.06 94 THR A CA 1
ATOM 732 C C . THR A 1 94 ? 1.752 3.550 -6.919 1.00 88.06 94 THR A C 1
ATOM 734 O O . THR A 1 94 ? 1.112 3.081 -7.856 1.00 88.06 94 THR A O 1
AT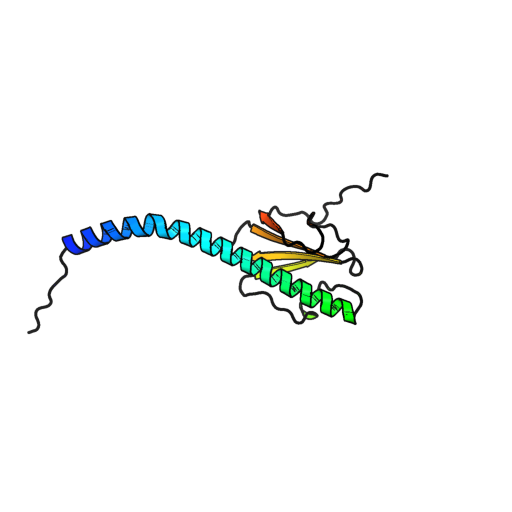OM 737 N N . ALA A 1 95 ? 1.615 3.117 -5.667 1.00 89.62 95 ALA A N 1
ATOM 738 C CA . ALA A 1 95 ? 0.713 2.057 -5.245 1.00 89.62 95 ALA A CA 1
ATOM 739 C C . ALA A 1 95 ? -0.309 2.583 -4.232 1.00 89.62 95 ALA A C 1
ATOM 741 O O . ALA A 1 95 ? 0.044 3.205 -3.224 1.00 89.62 95 ALA A O 1
ATOM 742 N N . LEU A 1 96 ? -1.585 2.297 -4.485 1.00 89.75 96 LEU A N 1
ATOM 743 C CA . LEU A 1 96 ? -2.709 2.648 -3.624 1.00 89.75 96 LEU A CA 1
ATOM 744 C C . LEU A 1 96 ? -3.557 1.414 -3.328 1.00 89.75 96 LEU A C 1
ATOM 746 O O . LEU A 1 96 ? -3.867 0.631 -4.221 1.00 89.75 96 LEU A O 1
ATOM 750 N N . HIS A 1 97 ? -3.997 1.273 -2.080 1.00 89.62 97 HIS A N 1
ATOM 751 C CA . HIS A 1 97 ? -4.922 0.213 -1.685 1.00 89.62 97 HIS A CA 1
ATOM 752 C C . HIS A 1 97 ? -6.334 0.793 -1.544 1.00 89.62 97 HIS A C 1
ATOM 754 O O . HIS A 1 97 ? -6.526 1.763 -0.810 1.00 89.62 97 HIS A O 1
ATOM 760 N N . VAL A 1 98 ? -7.353 0.189 -2.167 1.00 87.50 98 VAL A N 1
ATOM 761 C CA . VAL A 1 98 ? -8.726 0.758 -2.192 1.00 87.50 98 VAL A CA 1
ATOM 762 C C . VAL A 1 98 ? -9.336 0.952 -0.796 1.00 87.50 98 VAL A C 1
ATOM 764 O O . VAL A 1 98 ? -10.172 1.826 -0.594 1.00 87.50 98 VAL A O 1
ATOM 767 N N . LYS A 1 99 ? -8.909 0.140 0.182 1.00 85.19 99 LYS A N 1
ATOM 768 C CA . LYS A 1 99 ? -9.362 0.208 1.587 1.00 85.19 99 LYS A CA 1
ATOM 769 C C . LYS A 1 99 ? -8.490 1.090 2.488 1.00 85.19 99 LYS A C 1
ATOM 771 O O . LYS A 1 99 ? -8.829 1.258 3.656 1.00 85.19 99 LYS A O 1
ATOM 776 N N . LEU A 1 100 ? -7.364 1.601 1.988 1.00 82.50 100 LEU A N 1
ATOM 777 C CA . LEU A 1 100 ? -6.452 2.467 2.734 1.00 82.50 100 LEU A CA 1
ATOM 778 C C . LEU A 1 100 ? -6.515 3.877 2.139 1.00 82.50 100 LEU A C 1
ATOM 780 O O . LEU A 1 100 ? -5.648 4.310 1.385 1.00 82.50 100 LEU A O 1
ATOM 784 N N . THR A 1 101 ? -7.598 4.584 2.444 1.00 77.62 101 THR A N 1
ATOM 785 C CA . THR A 1 101 ? -7.848 5.921 1.902 1.00 77.62 101 THR A CA 1
ATOM 786 C C . THR A 1 101 ? -6.847 6.926 2.462 1.00 77.62 101 THR A C 1
ATOM 788 O O . THR A 1 101 ? -6.668 7.010 3.676 1.00 77.62 101 THR A O 1
ATOM 791 N N . GLY A 1 102 ? -6.222 7.712 1.586 1.00 76.62 102 GLY A N 1
ATOM 792 C CA . GLY A 1 102 ? -5.314 8.782 1.998 1.00 76.62 102 GLY A CA 1
ATOM 793 C C . GLY A 1 102 ? -3.897 8.325 2.342 1.00 76.62 1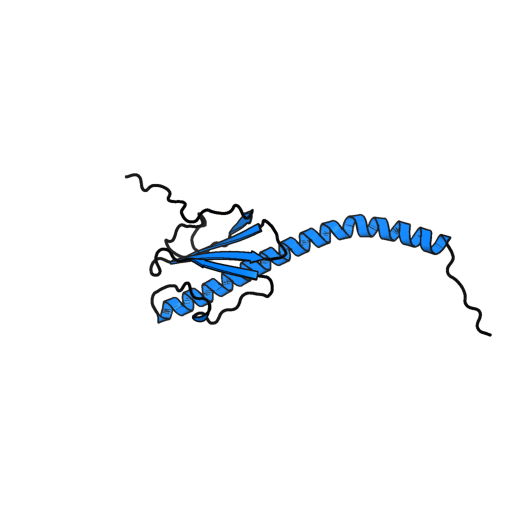02 GLY A C 1
ATOM 794 O O . GLY A 1 102 ? -3.138 9.132 2.861 1.00 76.62 102 GLY A O 1
ATOM 795 N N . THR A 1 103 ? -3.514 7.074 2.063 1.00 83.12 103 THR A N 1
ATOM 796 C CA . THR A 1 103 ? -2.116 6.612 2.127 1.00 83.12 103 THR A CA 1
ATOM 797 C C . THR A 1 103 ? -1.721 6.006 0.786 1.00 83.12 103 THR A C 1
ATOM 799 O O . THR A 1 103 ? -2.457 5.185 0.244 1.00 83.12 103 THR A O 1
ATOM 802 N N . GLN A 1 104 ? -0.561 6.393 0.267 1.00 87.38 104 GLN A N 1
ATOM 803 C CA . GLN A 1 104 ? 0.024 5.824 -0.945 1.00 87.38 104 GLN A CA 1
ATOM 804 C C . GLN A 1 104 ? 1.481 5.456 -0.689 1.00 87.38 104 GLN A C 1
ATOM 806 O O . GLN A 1 104 ? 2.143 6.068 0.154 1.00 87.38 104 GLN A O 1
ATOM 811 N N . CYS A 1 105 ? 1.965 4.456 -1.414 1.00 88.50 105 CYS A N 1
ATOM 812 C CA . CYS A 1 105 ? 3.377 4.112 -1.444 1.00 88.50 105 CYS A CA 1
ATOM 813 C C . CYS A 1 105 ? 3.962 4.513 -2.793 1.00 88.50 105 CYS A C 1
ATOM 815 O O . CYS A 1 105 ? 3.332 4.304 -3.825 1.00 88.50 105 CYS A O 1
ATOM 817 N N . THR A 1 106 ? 5.147 5.099 -2.780 1.00 87.81 106 THR A N 1
ATOM 818 C CA . THR A 1 106 ? 5.861 5.539 -3.973 1.00 87.81 106 THR A CA 1
ATOM 819 C C . THR A 1 106 ? 7.244 4.916 -3.987 1.00 87.81 106 THR A C 1
ATOM 821 O O . THR A 1 106 ? 7.895 4.805 -2.944 1.00 87.81 106 THR A O 1
ATOM 824 N N . MET A 1 107 ? 7.690 4.536 -5.174 1.00 86.88 107 MET A N 1
ATOM 825 C CA . MET A 1 107 ? 9.064 4.137 -5.444 1.00 86.88 107 MET A CA 1
ATOM 826 C C . MET A 1 107 ? 9.552 4.860 -6.692 1.00 86.88 107 MET A C 1
ATOM 828 O O . MET A 1 107 ? 8.775 5.106 -7.614 1.00 86.88 107 MET A O 1
ATOM 832 N N . SER A 1 108 ? 10.837 5.168 -6.707 1.00 86.88 108 SER A N 1
ATOM 833 C CA . SER A 1 108 ? 11.557 5.693 -7.860 1.00 86.88 108 SER A CA 1
ATOM 834 C C . SER A 1 108 ? 12.777 4.810 -8.088 1.00 86.88 108 SER A C 1
ATOM 836 O O . SER A 1 108 ? 13.451 4.404 -7.140 1.00 86.88 108 SER A O 1
ATOM 838 N N . VAL A 1 109 ? 13.073 4.477 -9.336 1.00 85.31 109 VAL A N 1
ATOM 839 C CA . VAL A 1 109 ? 14.284 3.749 -9.727 1.00 85.31 109 VAL A CA 1
ATOM 840 C C . VAL A 1 109 ? 15.018 4.600 -10.748 1.00 85.31 109 VAL A C 1
ATOM 842 O O . VAL A 1 109 ? 14.404 5.188 -11.631 1.00 85.31 109 VAL A O 1
ATOM 845 N N . GLY A 1 110 ? 16.342 4.687 -10.617 1.00 80.56 110 GLY A N 1
ATOM 846 C CA . GLY A 1 110 ? 17.175 5.485 -11.512 1.00 80.56 110 GLY A CA 1
ATOM 847 C C . GLY A 1 110 ? 17.116 6.994 -11.247 1.00 80.56 110 GLY A C 1
ATOM 848 O O . GLY A 1 110 ? 16.876 7.429 -10.120 1.00 80.56 110 GLY A O 1
ATOM 849 N N . ARG A 1 111 ? 17.412 7.799 -12.277 1.00 68.56 111 ARG A N 1
ATOM 850 C CA . ARG A 1 111 ? 17.534 9.273 -12.193 1.00 68.56 111 ARG A CA 1
ATOM 851 C C . ARG A 1 111 ? 16.209 10.015 -12.376 1.00 68.56 111 ARG A C 1
ATOM 853 O O . ARG A 1 111 ? 16.202 11.243 -12.446 1.00 68.56 111 ARG A O 1
ATOM 860 N N . VAL A 1 112 ? 15.100 9.290 -12.452 1.00 61.91 112 VAL A N 1
ATOM 861 C CA . VAL A 1 112 ? 13.773 9.879 -12.585 1.00 61.91 112 VAL A CA 1
ATOM 862 C C . VAL A 1 112 ? 13.354 10.413 -11.220 1.00 61.91 112 VAL A C 1
ATOM 864 O O . VAL A 1 112 ? 13.040 9.669 -10.299 1.00 61.91 112 VAL A O 1
ATOM 867 N N . THR A 1 113 ? 13.442 11.728 -11.045 1.00 54.88 113 THR A N 1
ATOM 868 C CA . THR A 1 113 ? 13.030 12.388 -9.807 1.00 54.88 113 THR A CA 1
ATOM 869 C C . THR A 1 113 ? 11.611 12.923 -9.956 1.00 54.88 113 THR A C 1
ATOM 871 O O . THR A 1 113 ? 11.436 14.132 -10.101 1.00 54.88 113 THR A O 1
ATOM 874 N N . ALA A 1 114 ? 10.594 12.055 -9.909 1.00 52.41 114 ALA A N 1
ATOM 875 C CA . ALA A 1 114 ? 9.237 12.518 -9.604 1.00 52.41 114 ALA A CA 1
ATOM 876 C C . ALA A 1 114 ? 8.886 12.332 -8.120 1.00 52.41 114 ALA A C 1
ATOM 878 O O . ALA A 1 114 ? 8.179 13.170 -7.574 1.00 52.41 114 ALA A O 1
ATOM 879 N N . ALA A 1 115 ? 9.409 11.315 -7.421 1.00 55.22 115 ALA A N 1
ATOM 880 C CA . ALA A 1 115 ? 8.928 10.979 -6.071 1.00 55.22 115 ALA A CA 1
ATOM 881 C C . ALA A 1 115 ? 9.711 11.564 -4.872 1.00 55.22 115 ALA A C 1
ATOM 883 O O . ALA A 1 115 ? 9.355 11.273 -3.730 1.00 55.22 115 ALA A O 1
ATOM 884 N N . GLY A 1 116 ? 10.798 12.327 -5.066 1.00 57.81 116 GLY A N 1
ATOM 885 C CA . GLY A 1 116 ? 11.627 12.836 -3.948 1.00 57.81 116 GLY A CA 1
ATOM 886 C C . GLY A 1 116 ? 12.186 11.743 -3.012 1.00 57.81 116 GLY A C 1
ATOM 887 O O . GLY A 1 116 ? 12.671 12.041 -1.923 1.00 57.81 116 GLY A O 1
ATOM 888 N N . THR A 1 117 ? 12.092 10.480 -3.433 1.00 63.66 117 THR A N 1
ATOM 889 C CA . THR A 1 117 ? 12.535 9.282 -2.721 1.00 63.66 117 THR A CA 1
ATOM 890 C C . THR A 1 117 ? 13.878 8.857 -3.328 1.00 63.66 117 THR A C 1
ATOM 892 O O . THR A 1 117 ? 14.029 8.955 -4.551 1.00 63.66 117 THR A O 1
ATOM 895 N N . PRO A 1 118 ? 14.876 8.446 -2.523 1.00 68.69 118 PRO A N 1
ATOM 896 C CA . PRO A 1 118 ? 16.112 7.881 -3.055 1.00 68.69 118 PRO A CA 1
ATOM 897 C C . PRO A 1 118 ? 15.818 6.669 -3.945 1.00 68.69 118 PRO A C 1
ATOM 899 O O . PRO A 1 118 ? 14.869 5.924 -3.697 1.00 68.69 118 PRO A O 1
ATOM 902 N N . SER A 1 119 ? 16.630 6.464 -4.981 1.00 76.12 119 SER A N 1
ATOM 903 C CA . SER A 1 119 ? 16.422 5.372 -5.931 1.00 76.12 119 SER A CA 1
ATOM 904 C C . SER A 1 119 ? 16.392 4.014 -5.216 1.00 76.12 119 SER A C 1
ATOM 906 O O . SER A 1 119 ? 17.337 3.648 -4.518 1.00 76.12 119 SER A O 1
ATOM 908 N N . GLY A 1 120 ? 15.324 3.249 -5.431 1.00 74.81 120 GLY A N 1
ATOM 909 C CA . GLY A 1 120 ? 15.136 1.910 -4.881 1.00 74.81 120 GLY A CA 1
ATOM 910 C C . GLY A 1 120 ? 14.502 1.852 -3.489 1.00 74.81 120 GLY A C 1
ATOM 911 O O . GLY A 1 120 ? 14.181 0.748 -3.047 1.00 74.81 120 GLY A O 1
ATOM 912 N N . ASP A 1 121 ? 14.283 2.990 -2.824 1.00 83.62 121 ASP A N 1
ATOM 913 C CA . ASP A 1 121 ? 13.537 3.046 -1.567 1.00 83.62 121 ASP A CA 1
ATOM 914 C C . ASP A 1 121 ? 12.024 3.098 -1.817 1.00 83.62 121 ASP A C 1
ATOM 916 O O . ASP A 1 121 ? 11.535 3.755 -2.737 1.00 83.62 121 ASP A O 1
ATOM 920 N N . ILE A 1 122 ? 11.262 2.419 -0.951 1.00 87.06 122 ILE A N 1
ATOM 921 C CA . ILE A 1 122 ? 9.795 2.447 -0.974 1.00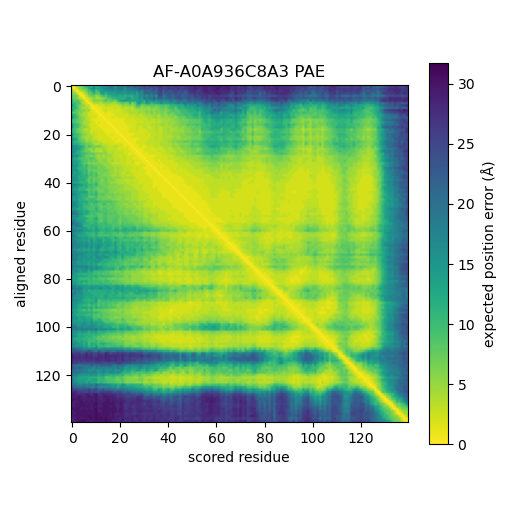 87.06 122 ILE A CA 1
ATOM 922 C C . ILE A 1 122 ? 9.297 3.278 0.206 1.00 87.06 122 ILE A C 1
ATOM 924 O O . ILE A 1 122 ? 9.283 2.826 1.360 1.00 87.06 122 ILE A O 1
ATOM 928 N N . SER A 1 123 ? 8.838 4.489 -0.095 1.00 87.31 123 SER A N 1
ATOM 929 C CA . SER A 1 123 ? 8.255 5.400 0.887 1.00 87.31 123 SER A CA 1
ATOM 930 C C . SER A 1 123 ? 6.737 5.262 0.893 1.00 87.31 123 SER A C 1
ATOM 932 O O . SER A 1 123 ? 6.111 5.238 -0.159 1.00 87.31 123 SER A O 1
ATOM 934 N N . CYS A 1 124 ? 6.125 5.169 2.074 1.00 87.19 124 CYS A N 1
ATOM 935 C CA . CYS A 1 124 ? 4.669 5.172 2.215 1.00 87.19 124 CYS A CA 1
ATOM 936 C C . CYS A 1 124 ? 4.256 6.329 3.112 1.00 87.19 124 CYS A C 1
ATOM 938 O O . CYS A 1 124 ? 4.740 6.444 4.239 1.00 87.19 124 CYS A O 1
ATOM 940 N N . GLY A 1 125 ? 3.337 7.156 2.631 1.00 82.50 125 GLY A N 1
ATOM 941 C CA . GLY A 1 125 ? 2.912 8.364 3.323 1.00 82.50 125 GLY A CA 1
ATOM 942 C C . GLY A 1 125 ? 1.502 8.773 2.941 1.00 82.50 125 GLY A C 1
ATOM 943 O O . GLY A 1 125 ? 0.795 8.046 2.241 1.00 82.50 125 GLY A O 1
ATOM 944 N N . ALA A 1 126 ? 1.086 9.945 3.420 1.00 73.44 126 ALA A N 1
ATOM 945 C CA . ALA A 1 126 ? -0.193 10.508 3.027 1.00 73.44 126 ALA A CA 1
ATOM 946 C C . ALA A 1 126 ? -0.263 10.603 1.497 1.00 73.44 126 ALA A C 1
ATOM 948 O O . ALA A 1 126 ? 0.704 11.009 0.852 1.00 73.44 126 ALA A O 1
ATOM 949 N N . ALA A 1 127 ? -1.413 10.254 0.924 1.00 63.19 127 ALA A N 1
ATOM 950 C CA . ALA A 1 127 ? -1.717 10.525 -0.471 1.00 63.19 127 ALA A CA 1
ATOM 951 C C . ALA A 1 127 ? -1.958 12.031 -0.637 1.00 63.19 127 ALA A C 1
ATOM 953 O O . ALA A 1 127 ? -3.062 12.478 -0.932 1.00 63.19 127 ALA A O 1
ATOM 954 N N . THR A 1 128 ? -0.935 12.846 -0.378 1.00 50.25 128 THR A N 1
ATOM 955 C CA . THR A 1 128 ? -0.879 14.176 -0.963 1.00 50.25 128 THR A CA 1
ATOM 956 C C . THR A 1 128 ? -0.869 13.913 -2.452 1.00 50.25 128 THR A C 1
ATOM 958 O O . THR A 1 128 ? 0.041 13.235 -2.929 1.00 50.25 128 THR A O 1
ATOM 961 N N . GLY A 1 129 ? -1.913 14.344 -3.162 1.00 48.41 129 GLY A N 1
ATOM 962 C CA . GLY A 1 129 ? -1.901 14.333 -4.615 1.00 48.41 129 GLY A CA 1
ATOM 963 C C . GLY A 1 129 ? -0.627 15.037 -5.044 1.00 48.41 129 GLY A C 1
ATOM 964 O O . GLY A 1 129 ? -0.534 16.256 -4.928 1.00 48.41 129 GLY A O 1
ATOM 965 N N . LEU A 1 130 ? 0.390 14.265 -5.412 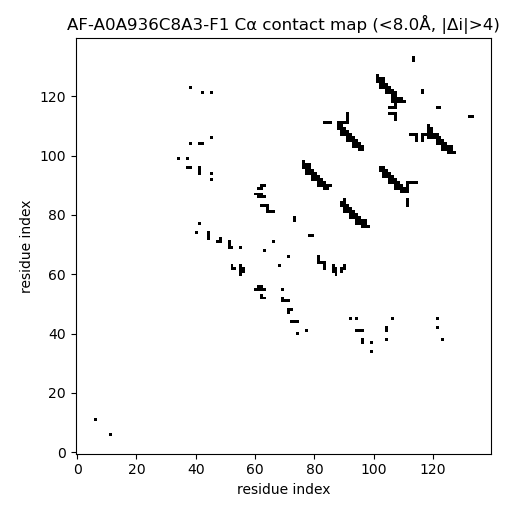1.00 45.59 130 LEU A N 1
ATOM 966 C CA . LEU A 1 130 ? 1.600 14.833 -5.948 1.00 45.59 130 LEU A CA 1
ATOM 967 C C . LEU A 1 130 ? 1.199 15.259 -7.359 1.00 45.59 130 LEU A C 1
ATOM 969 O O . LEU A 1 130 ? 0.742 14.408 -8.129 1.00 45.59 130 LEU A O 1
ATOM 973 N N . PRO A 1 131 ? 1.243 16.560 -7.683 1.00 42.28 131 PRO A N 1
ATOM 974 C CA . PRO A 1 131 ? 0.934 16.997 -9.030 1.00 42.28 131 PRO A CA 1
ATOM 975 C C . PRO A 1 131 ? 1.898 16.313 -10.013 1.00 42.28 131 PRO A C 1
ATOM 977 O O . PRO A 1 131 ? 3.069 16.109 -9.674 1.00 42.28 131 PRO A O 1
ATOM 980 N N . PRO A 1 132 ? 1.449 15.985 -11.236 1.00 45.91 132 PRO A N 1
ATOM 981 C CA . PRO A 1 132 ? 2.369 15.631 -12.303 1.00 45.91 132 PRO A CA 1
ATOM 982 C C . PRO A 1 132 ? 3.227 16.873 -12.591 1.00 45.91 132 PRO A C 1
ATOM 984 O O . PRO A 1 132 ? 2.740 17.839 -13.171 1.00 45.91 132 PRO A O 1
ATOM 987 N N . GLY A 1 133 ? 4.482 16.882 -12.131 1.00 48.69 133 GLY A N 1
ATOM 988 C CA . GLY A 1 133 ? 5.449 17.937 -12.457 1.00 48.69 133 GLY A CA 1
ATOM 989 C C . GLY A 1 133 ? 5.958 18.792 -11.294 1.00 48.69 133 GLY A C 1
ATOM 990 O O . GLY A 1 133 ? 5.950 20.018 -11.393 1.00 48.69 133 GLY A O 1
ATOM 991 N N . ALA A 1 134 ? 6.501 18.189 -10.234 1.00 41.31 134 ALA A N 1
ATOM 992 C CA . ALA A 1 134 ? 7.432 18.909 -9.362 1.00 41.31 134 ALA A CA 1
ATOM 993 C C . ALA A 1 134 ? 8.797 19.048 -10.063 1.00 41.31 134 ALA A C 1
ATOM 995 O O . ALA A 1 134 ? 9.769 18.376 -9.729 1.00 41.31 134 ALA A O 1
ATOM 996 N N . GLY A 1 135 ? 8.854 19.934 -11.060 1.00 47.22 135 GLY A N 1
ATOM 997 C CA . GLY A 1 135 ? 10.105 20.551 -11.468 1.00 47.22 135 GLY A CA 1
ATOM 998 C C . GLY A 1 135 ? 10.662 21.331 -10.281 1.00 47.22 135 GLY A C 1
ATOM 999 O O . GLY A 1 135 ? 10.120 22.370 -9.911 1.00 47.22 135 GLY A O 1
ATOM 1000 N N . ALA A 1 136 ? 11.733 20.825 -9.677 1.00 38.75 136 ALA A N 1
ATOM 1001 C CA . ALA A 1 136 ? 12.651 21.670 -8.934 1.00 38.75 136 ALA A CA 1
ATOM 1002 C C . ALA A 1 136 ? 13.676 22.229 -9.936 1.00 38.75 136 ALA A C 1
ATOM 1004 O O . ALA A 1 136 ? 14.165 21.482 -10.788 1.00 38.75 136 ALA A O 1
ATOM 1005 N N . PRO A 1 137 ? 13.963 23.538 -9.890 1.00 36.31 137 PRO A N 1
ATOM 1006 C CA . PRO A 1 137 ? 14.790 24.196 -10.883 1.00 36.31 137 PRO A CA 1
ATOM 1007 C C . PRO A 1 137 ? 16.232 23.703 -10.774 1.00 36.31 137 PRO A C 1
ATOM 1009 O O . PRO A 1 137 ? 16.842 23.742 -9.707 1.00 36.31 137 PRO A O 1
ATOM 1012 N N . ILE A 1 138 ? 16.791 23.294 -11.909 1.00 52.81 138 ILE A N 1
ATOM 1013 C CA . ILE A 1 138 ? 18.232 23.372 -12.122 1.00 52.81 138 ILE A CA 1
ATOM 1014 C C . ILE A 1 138 ? 18.614 24.860 -12.085 1.00 52.81 138 ILE A C 1
ATOM 1016 O O . ILE A 1 138 ? 18.282 25.630 -12.983 1.00 52.81 138 ILE A O 1
ATOM 1020 N N . THR A 1 139 ? 19.247 25.294 -11.002 1.00 36.47 139 THR A N 1
ATOM 1021 C CA . THR A 1 139 ? 19.957 26.582 -10.927 1.00 36.47 139 THR A CA 1
ATOM 1022 C C . THR A 1 139 ? 21.461 26.315 -10.842 1.00 36.47 139 THR A C 1
ATOM 1024 O O . THR A 1 139 ? 21.835 25.255 -10.343 1.00 36.47 139 THR A O 1
ATOM 1027 N N . PRO A 1 140 ? 22.276 27.240 -11.381 1.00 47.16 140 PRO A N 1
ATOM 1028 C CA . PRO A 1 140 ? 23.337 26.970 -12.359 1.00 47.16 140 PRO A CA 1
ATOM 1029 C C . PRO A 1 140 ? 24.585 26.269 -11.824 1.00 47.16 140 PRO A C 1
ATOM 1031 O O . PRO A 1 140 ? 24.905 26.438 -10.627 1.00 47.16 140 PRO A O 1
#

Solvent-accessible surface area (backbone atoms only — not comparable to full-atom values): 8295 Å² total; per-residue (Å²): 134,86,81,82,83,76,85,56,73,67,60,54,50,55,51,51,56,53,52,50,60,52,47,68,58,47,52,64,53,50,54,55,52,50,53,53,51,51,54,50,50,45,52,51,43,51,53,52,44,49,54,35,44,54,54,46,24,74,76,69,68,36,45,78,58,56,64,87,82,34,96,60,78,69,55,89,67,46,48,74,50,55,46,52,95,43,37,75,47,22,36,34,38,38,31,38,40,78,89,44,79,61,42,31,33,40,34,14,31,58,77,42,69,82,71,90,50,61,61,74,41,78,49,72,46,68,50,65,82,73,67,97,73,73,77,73,80,90,72,135

Mean predicted aligned error: 9.76 Å